Protein AF-A0A0T6B2I1-F1 (afdb_monomer_lite)

Secondary structure (DSSP, 8-state):
------S-TTS-TT--HHHHHHHHHHHHHH-SS--SEEEHHHHHTSHHHHT-TTHHHHHHHH-SS-SSEEEHHHHHHHHHHT-TTS-HHHHHHHHHHHH-SS-SSS--HHHHHHHHHHHH-

InterPro domains:
  IPR002048 EF-hand domain [PF00036] (92-119)
  IPR002048 EF-hand domain [PF13499] (21-79)
  IPR002048 EF-hand domain [PS50222] (50-85)
  IPR002048 EF-hand domain [PS50222] (87-121)
  IPR002048 EF-hand domain [SM00054] (22-50)
  IPR002048 EF-hand domain [SM00054] (54-82)
  IPR002048 EF-hand domain [SM00054] (91-119)
  IPR011992 EF-hand domain pair [SSF47473] (11-119)
  IPR018247 EF-Hand 1, calcium-binding site [PS00018] (63-75)
  IPR018247 EF-Hand 1, calcium-binding site [PS00018] (100-112)

Foldseek 3Di:
DDDPPDPPVVLLVQDDPVRLVVLVVVQVVLCPVPPQWHAPVSVCVDVVCVPPLLSQLLQCQLPPVRPRTHHSSSSSNSVSLVRPPDDPVSVVVSVVSSQVPVPPSDRDPVSNVVSVVSVPD

Organism: NCBI:txid1629725

Sequence (121 aa):
MGNESSLPMELCSNFDADEIKRLGKRFRKLDLDNSGALSIDEFMSLPELQQNPLVQRVIDIFDADGNGEVDFREFIQGVSQFSVKGDKLSKLKFAFRIYDMDNDGFISNGELFQVLKMMVG

Structure (mmCIF, N/CA/C/O backbone):
data_AF-A0A0T6B2I1-F1
#
_entry.id   AF-A0A0T6B2I1-F1
#
loop_
_atom_site.group_PDB
_atom_site.id
_atom_site.type_symbol
_atom_site.label_atom_id
_atom_site.label_alt_id
_atom_site.label_comp_id
_atom_site.label_asym_id
_atom_site.label_entity_id
_atom_site.label_seq_id
_atom_site.pdbx_PDB_ins_code
_atom_site.Cartn_x
_atom_site.Cartn_y
_atom_site.Cartn_z
_atom_site.occupancy
_atom_site.B_iso_or_equiv
_atom_site.auth_seq_id
_atom_site.auth_comp_id
_atom_site.auth_asym_id
_atom_site.auth_atom_id
_atom_site.pdbx_PDB_model_num
ATOM 1 N N . MET A 1 1 ? 30.429 -4.294 -2.213 1.00 37.50 1 MET A N 1
ATOM 2 C CA . MET A 1 1 ? 29.623 -4.423 -3.445 1.00 37.50 1 MET A CA 1
ATOM 3 C C . MET A 1 1 ? 28.480 -5.362 -3.110 1.00 37.50 1 MET A C 1
ATOM 5 O O . MET A 1 1 ? 28.704 -6.561 -3.028 1.00 37.50 1 MET A O 1
ATOM 9 N N . GLY A 1 2 ? 27.334 -4.794 -2.725 1.00 34.97 2 GLY A N 1
ATOM 10 C CA . GLY A 1 2 ? 26.172 -5.542 -2.245 1.00 34.97 2 GLY A CA 1
ATOM 11 C C . GLY A 1 2 ? 25.487 -6.275 -3.393 1.00 34.97 2 GLY A C 1
ATOM 12 O O . GLY A 1 2 ? 25.296 -5.728 -4.472 1.00 34.97 2 GLY A O 1
ATOM 13 N N . ASN A 1 3 ? 25.199 -7.537 -3.144 1.00 38.91 3 ASN A N 1
ATOM 14 C CA . ASN A 1 3 ? 24.538 -8.519 -3.983 1.00 38.91 3 ASN A CA 1
ATOM 15 C C . ASN A 1 3 ? 23.095 -8.126 -4.366 1.00 38.91 3 ASN A C 1
ATOM 17 O O . ASN A 1 3 ? 22.161 -8.358 -3.613 1.00 38.91 3 ASN A O 1
ATOM 21 N N . GLU A 1 4 ? 22.880 -7.689 -5.609 1.00 48.44 4 GLU A N 1
ATOM 22 C CA . GLU A 1 4 ? 21.543 -7.606 -6.242 1.00 48.44 4 GLU A CA 1
ATOM 23 C C . GLU A 1 4 ? 20.935 -8.993 -6.576 1.00 48.44 4 GLU A C 1
ATOM 25 O O . GLU A 1 4 ? 19.977 -9.113 -7.335 1.00 48.44 4 GLU A O 1
ATOM 30 N N . SER A 1 5 ? 21.499 -10.080 -6.047 1.00 50.72 5 SER A N 1
ATOM 31 C CA . SER A 1 5 ? 21.189 -11.460 -6.433 1.00 50.72 5 SER A CA 1
ATOM 32 C C . SER A 1 5 ? 20.720 -12.274 -5.235 1.00 50.72 5 SER A C 1
ATOM 34 O O . SER A 1 5 ? 21.457 -13.118 -4.737 1.00 50.72 5 SER A O 1
ATOM 36 N N . SER A 1 6 ? 19.507 -11.997 -4.747 1.00 46.00 6 SER A N 1
ATOM 37 C CA . SER A 1 6 ? 18.599 -12.981 -4.114 1.00 46.00 6 SER A CA 1
ATOM 38 C C . SER A 1 6 ? 17.347 -12.307 -3.537 1.00 46.00 6 SER A C 1
ATOM 40 O O . SER A 1 6 ? 17.031 -12.440 -2.360 1.00 46.00 6 SER A O 1
ATOM 42 N N . LEU A 1 7 ? 16.574 -11.609 -4.376 1.00 46.22 7 LEU A N 1
ATOM 43 C CA . LEU A 1 7 ? 15.144 -11.498 -4.079 1.00 46.22 7 LEU A CA 1
ATOM 44 C C . LEU A 1 7 ? 14.525 -12.869 -4.397 1.00 46.22 7 LEU A C 1
ATOM 46 O O . LEU A 1 7 ? 14.752 -13.36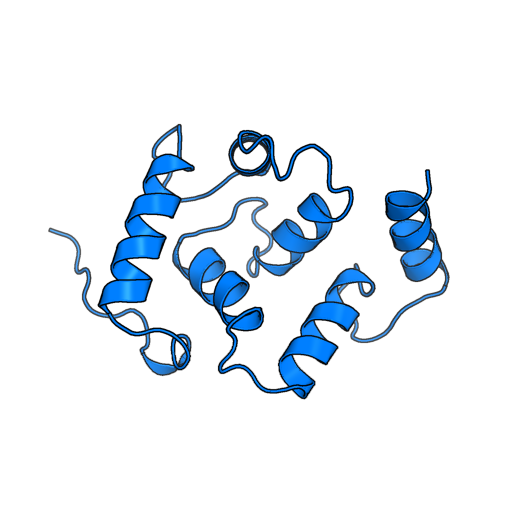7 -5.505 1.00 46.22 7 LEU A O 1
ATOM 50 N N . PRO A 1 8 ? 13.811 -13.524 -3.461 1.00 44.00 8 PRO A N 1
ATOM 51 C CA . PRO A 1 8 ? 13.180 -14.806 -3.733 1.00 44.00 8 PRO A CA 1
ATOM 52 C C . PRO A 1 8 ? 12.240 -14.643 -4.930 1.00 44.00 8 PRO A C 1
ATOM 54 O O . PRO A 1 8 ? 11.225 -13.952 -4.840 1.00 44.00 8 PRO A O 1
ATOM 57 N N . MET A 1 9 ? 12.579 -15.284 -6.053 1.00 44.38 9 MET A N 1
ATOM 58 C CA . MET A 1 9 ? 11.776 -15.291 -7.285 1.00 44.38 9 MET A CA 1
ATOM 59 C C . MET A 1 9 ? 10.346 -15.822 -7.073 1.00 44.38 9 MET A C 1
ATOM 61 O O . MET A 1 9 ? 9.513 -15.708 -7.966 1.00 44.38 9 MET A O 1
ATOM 65 N N . GLU A 1 10 ? 10.036 -16.361 -5.893 1.00 46.12 10 GLU A N 1
ATOM 66 C CA . GLU A 1 10 ? 8.730 -16.924 -5.557 1.00 46.12 10 GLU A CA 1
ATOM 67 C C . GLU A 1 10 ? 7.670 -15.882 -5.160 1.00 46.12 10 GLU A C 1
ATOM 69 O O . GLU A 1 10 ? 6.484 -16.166 -5.300 1.00 46.12 10 GLU A O 1
ATOM 74 N N . LEU A 1 11 ? 8.049 -14.663 -4.744 1.00 45.50 11 LEU A N 1
ATOM 75 C CA . LEU A 1 11 ? 7.076 -13.591 -4.444 1.00 45.50 11 LEU A CA 1
ATOM 76 C C . LEU A 1 11 ? 6.817 -12.635 -5.623 1.00 45.50 11 LEU A C 1
ATOM 78 O O . LEU A 1 11 ? 5.893 -11.828 -5.567 1.00 45.50 11 LEU A O 1
ATOM 82 N N . CYS A 1 12 ? 7.592 -12.744 -6.705 1.00 50.81 12 CYS A N 1
ATOM 83 C CA . CYS A 1 12 ? 7.516 -11.870 -7.882 1.00 50.81 12 CYS A CA 1
ATOM 84 C C . CYS A 1 12 ? 6.936 -12.576 -9.119 1.00 50.81 12 CYS A C 1
ATOM 86 O O . CYS A 1 12 ? 7.218 -12.163 -10.241 1.00 50.81 12 CYS A O 1
ATOM 88 N N . SER A 1 13 ? 6.129 -13.630 -8.947 1.00 58.09 13 SER A N 1
ATOM 89 C CA . SER A 1 13 ? 5.626 -14.481 -10.047 1.00 58.09 13 SER A CA 1
ATOM 90 C C . SER A 1 13 ? 4.876 -13.726 -11.157 1.00 58.09 13 SER A C 1
ATOM 92 O O . SER A 1 13 ? 4.730 -14.234 -12.268 1.00 58.09 13 SER A O 1
ATOM 94 N N . ASN A 1 14 ? 4.432 -12.497 -10.881 1.00 66.31 14 ASN A N 1
ATOM 95 C CA . ASN A 1 14 ? 3.682 -11.666 -11.814 1.00 66.31 14 ASN A CA 1
ATOM 96 C C . ASN A 1 14 ? 4.542 -10.724 -12.678 1.00 66.31 14 ASN A C 1
ATOM 98 O O . ASN A 1 14 ? 4.011 -10.201 -13.665 1.00 66.31 14 ASN A O 1
ATOM 102 N N . PHE A 1 15 ? 5.822 -10.510 -12.351 1.00 75.50 15 PHE A N 1
ATOM 103 C CA . PHE A 1 15 ? 6.679 -9.544 -13.049 1.00 75.50 15 PHE A CA 1
ATOM 104 C C . PHE A 1 15 ? 7.912 -10.181 -13.685 1.00 75.50 15 PHE A C 1
ATOM 106 O O . PHE A 1 15 ? 8.569 -11.028 -13.084 1.00 75.50 15 PHE A O 1
ATOM 113 N N . ASP A 1 16 ? 8.249 -9.739 -14.895 1.00 81.44 16 ASP A N 1
ATOM 114 C CA . ASP A 1 16 ? 9.529 -10.059 -15.524 1.00 81.44 16 ASP A CA 1
ATOM 115 C C . ASP A 1 16 ? 10.665 -9.123 -15.057 1.00 81.44 16 ASP A C 1
ATOM 117 O O . ASP A 1 16 ? 10.461 -8.123 -14.360 1.00 81.44 16 ASP A O 1
ATOM 121 N N . ALA A 1 17 ? 11.903 -9.460 -15.427 1.00 82.31 17 ALA A N 1
ATOM 122 C CA . ALA A 1 17 ? 13.083 -8.699 -15.019 1.00 82.31 17 ALA A CA 1
ATOM 123 C C . ALA A 1 17 ? 13.077 -7.246 -15.539 1.00 82.31 17 ALA A C 1
ATOM 125 O O . ALA A 1 17 ? 13.605 -6.349 -14.874 1.00 82.31 17 ALA A O 1
ATOM 126 N N . ASP A 1 18 ? 12.469 -6.991 -16.700 1.00 85.44 18 ASP A N 1
ATOM 127 C CA . ASP A 1 18 ? 12.374 -5.650 -17.273 1.00 85.44 18 ASP A CA 1
ATOM 128 C C . ASP A 1 18 ? 11.312 -4.808 -16.554 1.00 85.44 18 ASP A C 1
ATOM 130 O O . ASP A 1 18 ? 11.530 -3.616 -16.311 1.00 85.44 18 ASP A O 1
ATOM 134 N N . GLU A 1 19 ? 10.191 -5.414 -16.164 1.00 83.88 19 GLU A N 1
ATOM 135 C CA . GLU A 1 19 ? 9.153 -4.822 -15.320 1.00 83.88 19 GLU A CA 1
ATOM 136 C C . GLU A 1 19 ? 9.733 -4.432 -13.956 1.00 83.88 19 GLU A C 1
ATOM 138 O O . GLU A 1 19 ? 9.620 -3.269 -13.560 1.00 83.88 19 GLU A O 1
ATOM 143 N N . ILE A 1 20 ? 10.456 -5.340 -13.289 1.00 85.00 20 ILE A N 1
ATOM 144 C CA . ILE A 1 20 ? 11.128 -5.062 -12.007 1.00 85.00 20 ILE A CA 1
ATOM 145 C C . ILE A 1 20 ? 12.135 -3.918 -12.162 1.00 85.00 20 ILE A C 1
ATOM 147 O O . ILE A 1 20 ? 12.166 -2.996 -11.346 1.00 85.00 20 ILE A O 1
ATOM 151 N N . LYS A 1 21 ? 12.922 -3.902 -13.243 1.00 86.38 21 LYS A N 1
ATOM 152 C CA . LYS A 1 21 ? 13.880 -2.820 -13.512 1.00 86.38 21 LYS A CA 1
ATOM 1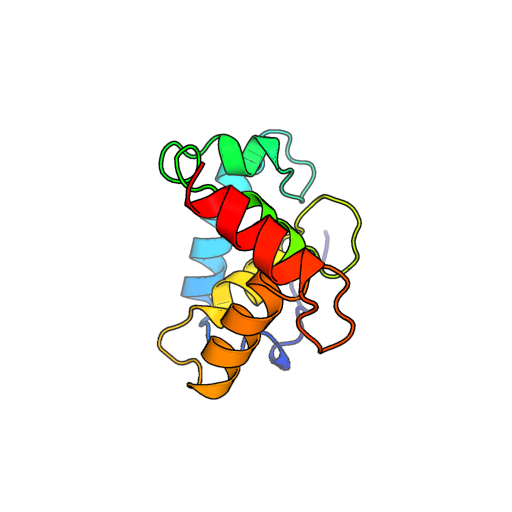53 C C . LYS A 1 21 ? 13.194 -1.470 -13.729 1.00 86.38 21 LYS A C 1
ATOM 155 O O . LYS A 1 21 ? 13.716 -0.437 -13.304 1.00 86.38 21 LYS A O 1
ATOM 160 N N . ARG A 1 22 ? 12.036 -1.439 -14.396 1.00 87.75 22 ARG A N 1
ATOM 161 C CA . ARG A 1 22 ? 11.235 -0.213 -14.572 1.00 87.75 22 ARG A CA 1
ATOM 162 C C . ARG A 1 22 ? 10.631 0.254 -13.251 1.00 87.75 22 ARG A C 1
ATOM 164 O O . ARG A 1 22 ? 10.656 1.456 -12.989 1.00 87.75 22 ARG A O 1
ATOM 171 N N . LEU A 1 23 ? 10.140 -0.670 -12.429 1.00 86.75 23 LEU A N 1
ATOM 172 C CA . LEU A 1 23 ? 9.625 -0.379 -11.091 1.00 86.75 23 LEU A CA 1
ATOM 173 C C . LEU A 1 23 ? 10.732 0.167 -10.184 1.00 86.75 23 LEU A C 1
ATOM 175 O O . LEU A 1 23 ? 10.530 1.208 -9.572 1.00 86.75 23 LEU A O 1
ATOM 179 N N . GLY A 1 24 ? 11.934 -0.413 -10.208 1.00 88.69 24 GLY A N 1
ATOM 180 C CA . GLY A 1 24 ? 13.094 0.100 -9.468 1.00 88.69 24 GLY A CA 1
ATOM 181 C C . GLY A 1 24 ? 13.502 1.518 -9.869 1.00 88.69 24 GLY A C 1
ATOM 182 O O . GLY A 1 24 ? 13.822 2.341 -9.016 1.00 88.69 24 GLY A O 1
ATOM 183 N N . LYS A 1 25 ? 13.425 1.862 -11.163 1.00 90.06 25 LYS A N 1
ATOM 184 C CA . LYS A 1 25 ? 13.645 3.249 -11.615 1.00 90.06 25 LYS A CA 1
ATOM 185 C C . LYS A 1 25 ? 12.580 4.217 -11.101 1.00 90.06 25 LYS A C 1
ATOM 187 O O . LYS A 1 25 ? 12.899 5.378 -10.872 1.00 90.06 25 LYS A O 1
ATOM 192 N N . ARG A 1 26 ? 11.325 3.770 -10.981 1.00 88.25 26 ARG A N 1
ATOM 193 C CA . ARG A 1 26 ? 10.244 4.587 -10.413 1.00 88.25 26 ARG A CA 1
ATOM 194 C C . ARG A 1 26 ? 10.413 4.751 -8.910 1.00 88.25 26 ARG A C 1
ATOM 196 O O . ARG A 1 26 ? 10.327 5.876 -8.449 1.00 88.25 26 ARG A O 1
ATOM 203 N N . PHE A 1 27 ? 10.727 3.671 -8.199 1.00 90.12 27 PHE A N 1
ATOM 204 C CA . PHE A 1 27 ? 10.993 3.683 -6.763 1.00 90.12 27 PHE A CA 1
ATOM 205 C C . PHE A 1 27 ? 12.075 4.708 -6.411 1.00 90.12 27 PHE A C 1
ATOM 207 O O . PHE A 1 27 ? 11.801 5.652 -5.691 1.00 90.12 27 PHE A O 1
ATOM 214 N N . ARG A 1 28 ? 13.244 4.645 -7.064 1.00 90.69 28 ARG A N 1
ATOM 215 C CA . ARG A 1 28 ? 14.334 5.623 -6.859 1.00 90.69 28 ARG A CA 1
ATOM 216 C C . ARG A 1 28 ? 13.996 7.067 -7.234 1.00 90.69 28 ARG A C 1
ATOM 218 O O . ARG A 1 28 ? 14.762 7.967 -6.935 1.00 90.69 28 ARG A O 1
ATOM 225 N N . LYS A 1 29 ? 12.937 7.286 -8.014 1.00 90.44 29 LYS A N 1
ATOM 226 C CA . LYS A 1 29 ? 12.479 8.637 -8.353 1.00 90.44 29 LYS A CA 1
ATOM 227 C C . LYS A 1 29 ? 11.537 9.190 -7.278 1.00 90.44 29 LYS A C 1
ATOM 229 O O . LYS A 1 29 ? 11.404 10.405 -7.186 1.00 90.44 29 LYS A O 1
ATOM 234 N N . LEU A 1 30 ? 10.858 8.301 -6.557 1.00 89.00 30 LEU A N 1
ATOM 235 C CA . LEU A 1 30 ? 9.967 8.631 -5.450 1.00 89.00 30 LEU A CA 1
ATOM 236 C C . LEU A 1 30 ? 10.726 8.749 -4.130 1.00 89.00 30 LEU A C 1
ATOM 238 O O . LEU A 1 30 ? 10.357 9.590 -3.332 1.00 89.00 30 LEU A O 1
ATOM 242 N N . ASP A 1 31 ? 11.781 7.955 -3.956 1.00 92.19 31 ASP A N 1
ATOM 243 C CA . ASP A 1 31 ? 12.729 8.022 -2.841 1.00 92.19 31 ASP A CA 1
ATOM 244 C C . ASP A 1 31 ? 13.583 9.293 -2.996 1.00 92.19 31 ASP A C 1
ATOM 246 O O . ASP A 1 31 ? 14.570 9.329 -3.742 1.00 92.19 31 ASP A O 1
ATOM 250 N N . LEU A 1 32 ? 13.108 10.391 -2.406 1.00 91.00 32 LEU A N 1
ATOM 251 C CA . LEU A 1 32 ? 13.675 11.732 -2.548 1.00 91.00 32 LEU A CA 1
ATOM 252 C C . LEU A 1 32 ? 14.907 11.902 -1.663 1.00 91.00 32 LEU A C 1
ATOM 254 O O . LEU A 1 32 ? 15.831 12.635 -2.033 1.00 91.00 32 LEU A O 1
ATOM 258 N N . ASP A 1 33 ? 14.922 11.242 -0.509 1.00 91.94 33 ASP A N 1
ATOM 259 C CA . ASP A 1 33 ? 16.014 11.315 0.455 1.00 91.94 33 ASP A CA 1
ATOM 260 C C . ASP A 1 33 ? 17.073 10.210 0.276 1.00 91.94 33 ASP A C 1
ATOM 262 O O . ASP A 1 33 ? 18.176 10.329 0.812 1.00 91.94 33 ASP A O 1
ATOM 266 N N . ASN A 1 34 ? 16.821 9.229 -0.597 1.00 90.62 34 ASN A N 1
ATOM 267 C CA . ASN A 1 34 ? 17.660 8.049 -0.839 1.00 90.62 34 ASN A CA 1
ATOM 268 C C . ASN A 1 34 ? 17.821 7.170 0.411 1.00 90.62 34 ASN A C 1
ATOM 270 O O . ASN A 1 34 ? 18.875 6.545 0.596 1.00 90.62 34 ASN A O 1
ATOM 274 N N . SER A 1 35 ? 16.799 7.122 1.265 1.00 92.25 35 SER A N 1
ATOM 275 C CA . SER A 1 35 ? 16.721 6.225 2.421 1.00 92.25 35 SER A CA 1
ATOM 276 C C . SER A 1 35 ? 16.648 4.753 2.005 1.00 92.25 35 SER A C 1
ATOM 278 O O . SER A 1 35 ? 17.097 3.875 2.745 1.00 92.25 35 SER A O 1
ATOM 280 N N . GLY A 1 36 ? 16.159 4.473 0.792 1.00 90.44 36 GLY A N 1
ATOM 281 C CA . GLY A 1 36 ? 15.885 3.122 0.309 1.00 90.44 36 GLY A CA 1
ATOM 282 C C . GLY A 1 36 ? 14.498 2.597 0.693 1.00 90.44 36 GLY A C 1
ATOM 283 O O . GLY A 1 36 ? 14.196 1.443 0.373 1.00 90.44 36 GLY A O 1
ATOM 284 N N . ALA A 1 37 ? 13.669 3.433 1.315 1.00 93.25 37 ALA A N 1
ATOM 285 C CA . ALA A 1 37 ? 12.263 3.196 1.614 1.00 93.25 37 ALA A CA 1
ATOM 286 C C . ALA A 1 37 ? 11.424 4.386 1.115 1.00 93.25 37 ALA A C 1
ATOM 288 O O . ALA A 1 37 ? 11.968 5.413 0.723 1.00 93.25 37 ALA A O 1
ATOM 289 N N . LEU A 1 38 ? 10.105 4.221 1.040 1.00 91.81 38 LEU A N 1
ATOM 290 C CA . LEU A 1 38 ? 9.186 5.293 0.667 1.00 91.81 38 LEU A CA 1
ATOM 291 C C . LEU A 1 38 ? 8.306 5.653 1.853 1.00 91.81 38 LEU A C 1
ATOM 293 O O . LEU A 1 38 ? 7.452 4.867 2.268 1.00 91.81 38 LEU A O 1
ATOM 297 N N . SER A 1 39 ? 8.482 6.869 2.344 1.00 91.69 39 SER A N 1
ATOM 298 C CA . SER A 1 39 ? 7.614 7.478 3.343 1.00 91.69 39 SER A CA 1
ATOM 299 C C . SER A 1 39 ? 6.262 7.890 2.746 1.00 91.69 39 SER A C 1
ATOM 301 O O . SER A 1 39 ? 6.100 8.073 1.533 1.00 91.69 39 SER A O 1
ATOM 303 N N . ILE A 1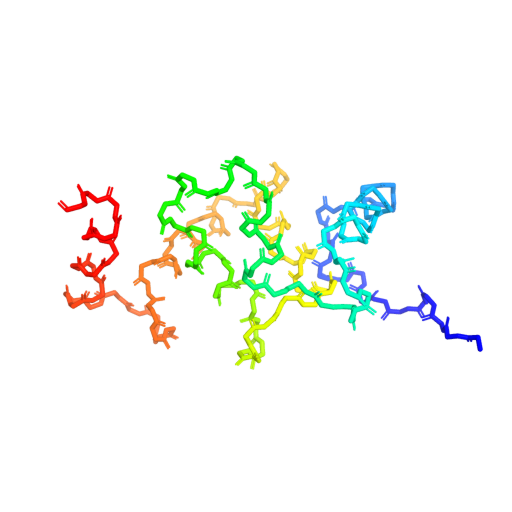 40 ? 5.264 8.099 3.609 1.00 87.69 40 ILE A N 1
ATOM 304 C CA . ILE A 1 40 ? 3.941 8.604 3.201 1.00 87.69 40 ILE A CA 1
ATOM 305 C C . ILE A 1 40 ? 4.069 9.933 2.443 1.00 87.69 40 ILE A C 1
ATOM 307 O O . ILE A 1 40 ? 3.402 10.131 1.426 1.00 87.69 40 ILE A O 1
ATOM 311 N N . ASP A 1 41 ? 4.950 10.825 2.897 1.00 89.38 41 ASP A N 1
ATOM 312 C CA . ASP A 1 41 ? 5.169 12.130 2.271 1.00 89.38 41 ASP A CA 1
ATOM 313 C C . ASP A 1 41 ? 5.735 11.996 0.847 1.00 89.38 41 ASP A C 1
ATOM 315 O O . ASP A 1 41 ? 5.328 12.723 -0.065 1.00 89.38 41 ASP A O 1
ATOM 319 N N . GLU A 1 42 ? 6.610 11.019 0.615 1.00 91.25 42 GLU A N 1
ATOM 320 C CA . GLU A 1 42 ? 7.148 10.713 -0.713 1.00 91.25 42 GLU A CA 1
ATOM 321 C C . GLU A 1 42 ? 6.091 10.120 -1.645 1.00 91.25 42 GLU A C 1
ATOM 323 O O . GLU A 1 42 ? 6.033 10.492 -2.820 1.00 91.25 42 GLU A O 1
ATOM 328 N N . PHE A 1 43 ? 5.180 9.282 -1.143 1.00 86.12 43 PHE A N 1
ATOM 329 C CA . PHE A 1 43 ? 4.010 8.858 -1.919 1.00 86.12 43 PHE A CA 1
ATOM 330 C C . PHE A 1 43 ? 3.074 10.030 -2.238 1.00 86.12 43 PHE A C 1
ATOM 332 O O . PHE A 1 43 ? 2.588 10.142 -3.366 1.00 86.12 43 PHE A O 1
ATOM 339 N N . MET A 1 44 ? 2.858 10.936 -1.283 1.00 85.25 44 MET A N 1
ATOM 340 C CA . MET A 1 44 ? 2.037 12.139 -1.460 1.00 85.25 44 MET A CA 1
ATOM 341 C C . MET A 1 44 ? 2.694 13.194 -2.359 1.00 85.25 44 MET A C 1
ATOM 343 O O . MET A 1 44 ? 2.025 14.137 -2.786 1.00 85.25 44 MET A O 1
ATOM 347 N N . SER A 1 45 ? 3.972 13.038 -2.715 1.00 86.62 45 SER A N 1
ATOM 348 C CA . SER A 1 45 ? 4.620 13.874 -3.732 1.00 86.62 45 SER A CA 1
ATOM 349 C C . SER A 1 45 ? 4.023 13.671 -5.132 1.00 86.62 45 SER A C 1
ATOM 351 O O . SER A 1 45 ? 4.141 14.560 -5.979 1.00 86.62 45 SER A O 1
ATOM 353 N N . LEU A 1 46 ? 3.349 12.536 -5.374 1.00 83.38 46 LEU A N 1
ATOM 354 C CA . LEU A 1 46 ? 2.638 12.247 -6.617 1.00 83.38 46 LEU A CA 1
ATOM 355 C C . LEU A 1 46 ? 1.282 12.968 -6.650 1.00 83.38 46 LEU A C 1
ATOM 357 O O . LEU A 1 46 ? 0.374 12.590 -5.901 1.00 83.38 46 LEU A O 1
ATOM 361 N N . PRO A 1 47 ? 1.082 13.950 -7.550 1.00 81.00 47 PRO A N 1
ATOM 362 C CA . PRO A 1 47 ? -0.180 14.687 -7.640 1.00 81.00 47 PRO A CA 1
ATOM 363 C C . PRO A 1 47 ? -1.394 13.782 -7.886 1.00 81.00 47 PRO A C 1
ATOM 365 O O . PRO A 1 47 ? -2.503 14.094 -7.458 1.00 81.00 47 PRO A O 1
ATOM 368 N N . GLU A 1 48 ? -1.193 12.646 -8.556 1.00 79.62 48 GLU A N 1
ATOM 369 C CA . GLU A 1 48 ? -2.236 11.659 -8.831 1.00 79.62 48 GLU A CA 1
ATOM 370 C C . GLU A 1 48 ? -2.729 10.937 -7.568 1.00 79.62 48 GLU A C 1
ATOM 372 O O . GLU A 1 48 ? -3.854 10.438 -7.550 1.00 79.62 48 GLU A O 1
ATOM 377 N N . LEU A 1 49 ? -1.902 10.874 -6.520 1.00 81.62 49 LEU A N 1
ATOM 378 C CA . LEU A 1 49 ? -2.222 10.214 -5.255 1.00 81.62 49 LEU A CA 1
ATOM 379 C C . LEU A 1 49 ? -2.793 11.188 -4.216 1.00 81.62 49 LEU A C 1
ATOM 381 O O . LEU A 1 49 ? -3.630 10.786 -3.414 1.00 81.62 49 LEU A O 1
ATOM 385 N N . GLN A 1 50 ? -2.450 12.477 -4.283 1.00 79.75 50 GLN A N 1
ATOM 386 C CA . GLN A 1 50 ? -2.901 13.494 -3.317 1.00 79.75 50 GLN A CA 1
ATOM 387 C C . GLN A 1 50 ? -4.427 13.604 -3.163 1.00 79.75 50 GLN A C 1
ATOM 389 O O . GLN A 1 50 ? -4.920 13.973 -2.102 1.00 79.75 50 GLN A O 1
ATOM 394 N N . GLN A 1 51 ? -5.185 13.315 -4.223 1.00 80.56 51 GLN A N 1
ATOM 395 C CA . GLN A 1 51 ? -6.651 13.414 -4.229 1.00 80.56 51 GLN A CA 1
ATOM 396 C C . GLN A 1 51 ? -7.345 12.107 -3.815 1.00 80.56 51 GLN A C 1
ATOM 398 O O . GLN A 1 51 ? -8.572 12.063 -3.743 1.00 80.56 51 GLN A O 1
ATOM 403 N N . ASN A 1 52 ? -6.595 11.025 -3.592 1.00 83.88 52 ASN A N 1
ATOM 404 C CA . ASN A 1 52 ? -7.169 9.716 -3.320 1.00 83.88 52 ASN A CA 1
ATOM 405 C C . ASN A 1 52 ? -7.136 9.411 -1.808 1.00 83.88 52 ASN A C 1
ATOM 407 O O . ASN A 1 52 ? -6.067 9.122 -1.266 1.00 83.88 52 ASN A O 1
ATOM 411 N N . PRO A 1 53 ? -8.297 9.396 -1.124 1.00 84.44 53 PRO A N 1
ATOM 412 C CA . PRO A 1 53 ? -8.365 9.203 0.326 1.00 84.44 53 PRO A CA 1
ATOM 413 C C . PRO A 1 53 ? -7.932 7.803 0.784 1.00 84.44 53 PRO A C 1
ATOM 415 O O . PRO A 1 53 ? -7.718 7.579 1.970 1.00 84.44 53 PRO A O 1
ATOM 418 N N . LEU A 1 54 ? -7.797 6.851 -0.143 1.00 85.94 54 LEU A N 1
ATOM 419 C CA . LEU A 1 54 ? -7.387 5.480 0.151 1.00 85.94 54 LEU A CA 1
ATOM 420 C C . LEU A 1 54 ? -5.879 5.275 0.078 1.00 85.94 54 LEU A C 1
ATOM 422 O O . LEU A 1 54 ? -5.418 4.181 0.382 1.00 85.94 54 LEU A O 1
ATOM 426 N N . VAL A 1 55 ? -5.106 6.289 -0.317 1.00 87.25 55 VAL A N 1
ATOM 427 C CA . VAL A 1 55 ? -3.650 6.154 -0.466 1.00 87.25 55 VAL A CA 1
ATOM 428 C C . VAL A 1 55 ? -2.999 5.736 0.839 1.00 87.25 55 VAL A C 1
ATOM 430 O O . VAL A 1 55 ? -2.201 4.809 0.820 1.00 87.25 55 VAL A O 1
ATOM 433 N N . GLN A 1 56 ? -3.425 6.313 1.965 1.00 87.12 56 GLN A N 1
ATOM 434 C CA . GLN A 1 56 ? -2.937 5.899 3.278 1.00 87.12 56 GLN A CA 1
ATOM 435 C C . GLN A 1 56 ? -3.183 4.405 3.519 1.00 87.12 56 GLN A C 1
ATOM 437 O O . GLN A 1 56 ? -2.254 3.671 3.818 1.00 87.12 56 GLN A O 1
ATOM 442 N N . ARG A 1 57 ? -4.408 3.924 3.271 1.00 89.31 57 ARG A N 1
ATOM 443 C CA . ARG A 1 57 ? -4.751 2.503 3.429 1.00 89.31 57 ARG A CA 1
ATOM 444 C C . ARG A 1 57 ? -3.951 1.597 2.499 1.00 89.31 57 ARG A C 1
ATOM 446 O O . ARG A 1 57 ? -3.601 0.491 2.882 1.00 89.31 57 ARG A O 1
ATOM 453 N N . VAL A 1 58 ? -3.671 2.036 1.273 1.00 88.88 58 VAL A N 1
ATOM 454 C CA . VAL A 1 58 ? -2.844 1.267 0.332 1.00 88.88 58 VAL A CA 1
ATOM 455 C C . VAL A 1 58 ? -1.404 1.170 0.830 1.00 88.88 58 VAL A C 1
ATOM 457 O O . VAL A 1 58 ? -0.829 0.089 0.746 1.00 88.88 58 VAL A O 1
ATOM 460 N N . ILE A 1 59 ? -0.848 2.264 1.357 1.00 89.25 59 ILE A N 1
ATOM 461 C CA . ILE A 1 59 ? 0.500 2.295 1.938 1.00 89.25 59 ILE A CA 1
ATOM 462 C C . ILE A 1 59 ? 0.561 1.376 3.159 1.00 89.25 59 ILE A C 1
ATOM 464 O O . ILE A 1 59 ? 1.420 0.504 3.188 1.00 89.25 59 ILE A O 1
ATOM 468 N N . ASP A 1 60 ? -0.411 1.468 4.072 1.00 89.38 60 ASP A N 1
ATOM 469 C CA . ASP A 1 60 ? -0.494 0.603 5.259 1.00 89.38 60 ASP A CA 1
ATOM 470 C C . ASP A 1 60 ? -0.561 -0.898 4.896 1.00 89.38 60 ASP A C 1
ATOM 472 O O . ASP A 1 60 ? -0.132 -1.749 5.661 1.00 89.38 60 ASP A O 1
ATOM 476 N N . ILE A 1 61 ? -1.134 -1.254 3.738 1.00 88.94 61 ILE A N 1
ATOM 477 C CA . ILE A 1 61 ? -1.186 -2.652 3.264 1.00 88.94 61 ILE A CA 1
ATOM 478 C C . ILE A 1 61 ? 0.131 -3.081 2.607 1.00 88.94 61 ILE A C 1
ATOM 480 O O . ILE A 1 61 ? 0.408 -4.281 2.507 1.00 88.94 61 ILE A O 1
ATOM 484 N N . PHE A 1 62 ? 0.891 -2.131 2.062 1.00 89.75 62 PHE A N 1
ATOM 485 C CA . PHE A 1 62 ? 2.180 -2.403 1.432 1.00 89.75 62 PHE A CA 1
ATOM 486 C C . PHE A 1 62 ? 3.266 -2.577 2.491 1.00 89.75 62 PHE A C 1
ATOM 488 O O . PHE A 1 62 ? 4.059 -3.502 2.345 1.00 89.75 62 PHE A O 1
ATOM 495 N N . ASP A 1 63 ? 3.243 -1.740 3.529 1.00 91.31 63 ASP A N 1
ATOM 496 C CA . ASP A 1 63 ? 4.078 -1.820 4.729 1.00 91.31 63 ASP A CA 1
ATOM 497 C C . ASP A 1 63 ? 3.720 -3.080 5.537 1.00 91.31 63 ASP A C 1
ATOM 499 O O . ASP A 1 63 ? 2.781 -3.116 6.334 1.00 91.31 63 ASP A O 1
ATOM 503 N N . ALA A 1 64 ? 4.418 -4.175 5.249 1.00 86.62 64 ALA A N 1
ATOM 504 C CA . ALA A 1 64 ? 4.120 -5.485 5.809 1.00 86.62 64 ALA A CA 1
ATOM 505 C C . ALA A 1 64 ? 4.792 -5.693 7.170 1.00 86.62 64 ALA A C 1
ATOM 507 O O . ALA A 1 64 ? 4.350 -6.558 7.935 1.00 86.62 64 ALA A O 1
ATOM 508 N N . ASP A 1 65 ? 5.869 -4.959 7.452 1.00 88.75 65 ASP A N 1
ATOM 509 C CA . ASP A 1 65 ? 6.564 -4.996 8.736 1.00 88.75 65 ASP A CA 1
ATOM 510 C C . ASP A 1 65 ? 6.059 -3.938 9.741 1.00 88.75 65 ASP A C 1
ATOM 512 O O . ASP A 1 65 ? 6.317 -4.075 10.942 1.00 88.75 65 ASP A O 1
ATOM 516 N N . GLY A 1 66 ? 5.256 -2.972 9.285 1.00 88.31 66 GLY A N 1
ATOM 517 C CA . GLY A 1 66 ? 4.600 -1.953 10.099 1.00 88.31 66 GLY A CA 1
ATOM 518 C C . GLY A 1 66 ? 5.550 -0.853 10.567 1.00 88.31 66 GLY A C 1
ATOM 519 O O . GLY A 1 66 ? 5.323 -0.270 11.635 1.00 88.31 66 GLY A O 1
ATOM 520 N N . ASN A 1 67 ? 6.646 -0.614 9.844 1.00 90.12 67 ASN A N 1
ATOM 521 C CA . ASN A 1 67 ? 7.651 0.377 10.219 1.00 90.12 67 ASN A CA 1
ATOM 522 C C . ASN A 1 67 ? 7.270 1.820 9.815 1.00 90.12 67 ASN A C 1
ATOM 524 O O . ASN A 1 67 ? 7.917 2.765 10.274 1.00 90.12 67 ASN A O 1
ATOM 528 N N . GLY A 1 68 ? 6.189 1.998 9.046 1.00 88.31 68 GLY A N 1
ATOM 529 C CA . GLY A 1 68 ? 5.671 3.284 8.574 1.00 88.31 68 GLY A CA 1
ATOM 530 C C . GLY A 1 68 ? 6.234 3.747 7.226 1.00 88.31 68 GLY A C 1
ATOM 531 O O . GLY A 1 68 ? 5.849 4.815 6.739 1.00 88.31 68 GLY A O 1
ATOM 532 N N . GLU A 1 69 ? 7.118 2.965 6.617 1.00 92.44 69 GLU A N 1
ATOM 533 C CA . GLU A 1 69 ? 7.759 3.203 5.328 1.00 92.44 69 GLU A CA 1
ATOM 534 C C . GLU A 1 69 ? 7.622 1.951 4.449 1.00 92.44 69 GLU A C 1
ATOM 536 O O . GLU A 1 69 ? 7.479 0.838 4.937 1.00 92.44 69 GLU A O 1
ATOM 541 N N . VAL A 1 70 ? 7.648 2.116 3.126 1.00 92.75 70 VAL A N 1
ATOM 542 C CA . VAL A 1 70 ? 7.534 0.985 2.190 1.00 92.75 70 VAL A CA 1
ATOM 543 C C . VAL A 1 70 ? 8.878 0.730 1.532 1.00 92.75 70 VAL A C 1
ATOM 545 O O . VAL A 1 70 ? 9.326 1.518 0.691 1.00 92.75 70 VAL A O 1
ATOM 548 N N . ASP A 1 71 ? 9.512 -0.394 1.853 1.00 93.00 71 ASP A N 1
ATOM 549 C CA . ASP A 1 71 ? 10.773 -0.776 1.227 1.00 93.00 71 ASP A CA 1
ATOM 550 C C . ASP A 1 71 ? 10.579 -1.244 -0.232 1.00 93.00 71 ASP A C 1
ATOM 552 O O . ASP A 1 71 ? 9.468 -1.467 -0.732 1.00 93.00 71 ASP A O 1
ATOM 556 N N . PHE A 1 72 ? 11.674 -1.403 -0.981 1.00 89.69 72 PHE A N 1
ATOM 557 C CA . PHE A 1 72 ? 11.568 -1.820 -2.383 1.00 89.69 72 PHE A CA 1
ATOM 558 C C . PHE A 1 72 ? 10.914 -3.203 -2.559 1.00 89.69 72 PHE A C 1
ATOM 560 O O . PHE A 1 72 ? 10.221 -3.451 -3.551 1.00 89.69 72 PHE A O 1
ATOM 567 N N . ARG A 1 73 ? 11.129 -4.129 -1.625 1.00 88.31 73 ARG A N 1
ATOM 568 C CA . ARG A 1 73 ? 10.558 -5.476 -1.673 1.00 88.31 73 ARG A CA 1
ATOM 569 C C . ARG A 1 73 ? 9.048 -5.427 -1.420 1.00 88.31 73 ARG A C 1
ATOM 571 O O . ARG A 1 73 ? 8.306 -6.113 -2.127 1.00 88.31 73 ARG A O 1
ATOM 578 N N . GLU A 1 74 ? 8.605 -4.640 -0.456 1.00 90.31 74 GLU A N 1
ATOM 579 C CA . GLU A 1 74 ? 7.205 -4.374 -0.126 1.00 90.31 74 GLU A CA 1
ATOM 580 C C . GLU A 1 7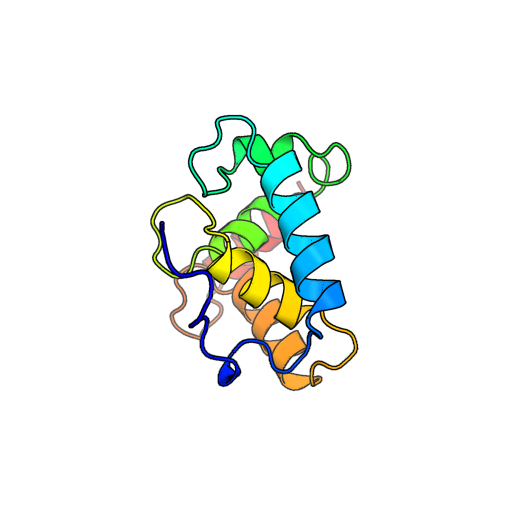4 ? 6.488 -3.657 -1.263 1.00 90.31 74 GLU A C 1
ATOM 582 O O . GLU A 1 74 ? 5.420 -4.089 -1.695 1.00 90.31 74 GLU A O 1
ATOM 587 N N . PHE A 1 75 ? 7.133 -2.657 -1.864 1.00 88.88 75 PHE A N 1
ATOM 588 C CA . PHE A 1 75 ? 6.624 -1.963 -3.041 1.00 88.88 75 PHE A CA 1
ATOM 589 C C . PHE A 1 75 ? 6.342 -2.930 -4.200 1.00 88.88 75 PHE A C 1
ATOM 591 O O . PHE A 1 75 ? 5.264 -2.901 -4.800 1.00 88.88 75 PHE A O 1
ATOM 598 N N . ILE A 1 76 ? 7.282 -3.828 -4.516 1.00 87.06 76 ILE A N 1
ATOM 599 C CA . ILE A 1 76 ? 7.088 -4.825 -5.578 1.00 87.06 76 ILE A CA 1
ATOM 600 C C . ILE A 1 76 ? 5.946 -5.786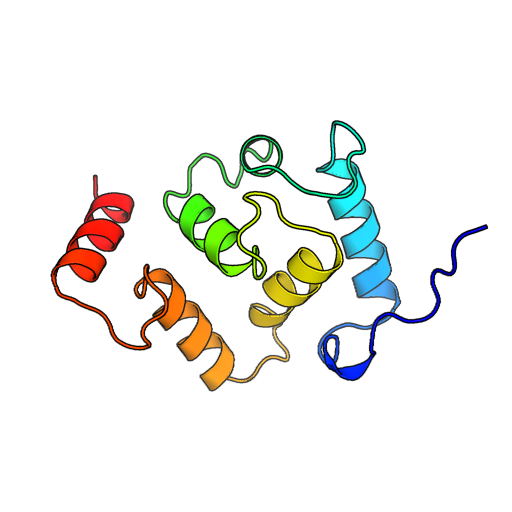 -5.230 1.00 87.06 76 ILE A C 1
ATOM 602 O O . ILE A 1 76 ? 5.107 -6.071 -6.091 1.00 87.06 76 ILE A O 1
ATOM 606 N N . GLN A 1 77 ? 5.877 -6.261 -3.985 1.00 84.19 77 GLN A N 1
ATOM 607 C CA . GLN A 1 77 ? 4.799 -7.144 -3.536 1.00 84.19 77 GLN A CA 1
ATOM 608 C C . GLN A 1 77 ? 3.434 -6.458 -3.606 1.00 84.19 77 GLN A C 1
ATOM 610 O O . GLN A 1 77 ? 2.497 -7.030 -4.165 1.00 84.19 77 GLN A O 1
ATOM 615 N N . GLY A 1 78 ? 3.320 -5.225 -3.121 1.00 84.00 78 GLY A N 1
ATOM 616 C CA . GLY A 1 78 ? 2.109 -4.419 -3.185 1.00 84.00 78 GLY A CA 1
ATOM 617 C C . GLY A 1 78 ? 1.624 -4.214 -4.617 1.00 84.00 78 GLY A C 1
ATOM 618 O O . GLY A 1 78 ? 0.490 -4.559 -4.956 1.00 84.00 78 GLY A O 1
ATOM 619 N N . VAL A 1 79 ? 2.509 -3.760 -5.510 1.00 83.44 79 VAL A N 1
ATOM 620 C CA . VAL A 1 79 ? 2.178 -3.545 -6.931 1.00 83.44 79 VAL A CA 1
ATOM 621 C C . VAL A 1 79 ? 1.808 -4.863 -7.628 1.00 83.44 79 VAL A C 1
ATOM 623 O O . VAL A 1 79 ? 0.961 -4.871 -8.526 1.00 83.44 79 VAL A O 1
ATOM 626 N N . SER A 1 80 ? 2.361 -6.000 -7.193 1.00 82.50 80 SER A N 1
ATOM 627 C CA . SER A 1 80 ? 2.031 -7.318 -7.754 1.00 82.50 80 SER A CA 1
ATOM 628 C C . SER A 1 80 ? 0.570 -7.719 -7.552 1.00 82.50 80 SER A C 1
ATOM 630 O O . SER A 1 80 ? 0.012 -8.400 -8.417 1.00 82.50 80 SER A O 1
ATOM 632 N N . GLN A 1 81 ? -0.074 -7.246 -6.478 1.00 78.06 81 GLN A N 1
ATOM 633 C CA . GLN A 1 81 ? -1.484 -7.524 -6.175 1.00 78.06 81 GLN A CA 1
ATOM 634 C C . GLN A 1 81 ? -2.434 -6.865 -7.187 1.00 78.06 81 GLN A C 1
ATOM 636 O O . GLN A 1 81 ? -3.542 -7.350 -7.425 1.00 78.06 81 GLN A O 1
ATOM 641 N N . PHE A 1 82 ? -1.970 -5.805 -7.854 1.00 75.56 82 PHE A N 1
ATOM 642 C CA . PHE A 1 82 ? -2.687 -5.116 -8.925 1.00 75.56 82 PHE A CA 1
ATOM 643 C C . PHE A 1 82 ? -2.325 -5.614 -10.327 1.00 75.56 82 PHE A C 1
ATOM 645 O O . PHE A 1 82 ? -2.903 -5.144 -11.311 1.00 75.56 82 PHE A O 1
ATOM 652 N N . SER A 1 83 ? -1.394 -6.567 -10.448 1.00 76.25 83 SER A N 1
ATOM 653 C CA . SER A 1 83 ? -1.006 -7.104 -11.749 1.00 76.25 83 SER A CA 1
ATOM 654 C C . SER A 1 83 ? -2.206 -7.716 -12.470 1.00 76.25 83 SER A C 1
ATOM 656 O O . SER A 1 83 ? -3.062 -8.394 -11.892 1.00 76.25 83 SER A O 1
ATOM 658 N N . VAL A 1 84 ? -2.258 -7.507 -13.784 1.00 69.75 84 VAL A N 1
ATOM 659 C CA . VAL A 1 84 ? -3.308 -8.060 -14.649 1.00 69.75 84 VAL A CA 1
ATOM 660 C C . VAL A 1 84 ? -3.270 -9.593 -14.660 1.00 69.75 84 VAL A C 1
ATOM 662 O O . VAL A 1 84 ? -4.301 -10.223 -14.873 1.00 69.75 84 VAL A O 1
ATOM 665 N N . LYS A 1 85 ? -2.096 -10.175 -14.376 1.00 70.25 85 LYS A N 1
ATOM 666 C CA . LYS A 1 85 ? -1.857 -11.621 -14.266 1.00 70.25 85 LYS A CA 1
ATOM 667 C C . LYS A 1 85 ? -2.351 -12.216 -12.935 1.00 70.25 85 LYS A C 1
ATOM 669 O O . LYS A 1 85 ? -2.415 -13.434 -12.813 1.00 70.25 85 LYS A O 1
ATOM 674 N N . GLY A 1 86 ? -2.701 -11.375 -11.957 1.00 69.25 86 GLY A N 1
ATOM 675 C CA . GLY A 1 86 ? -3.170 -11.805 -10.642 1.00 69.25 86 GLY A CA 1
ATOM 676 C C . GLY A 1 86 ? -4.575 -12.406 -10.675 1.00 69.25 86 GLY A C 1
ATOM 677 O O . GLY A 1 86 ? -5.455 -11.956 -11.418 1.00 69.25 86 GLY A O 1
ATOM 678 N N . ASP A 1 87 ? -4.800 -13.412 -9.835 1.00 78.94 87 ASP A N 1
ATOM 679 C CA . ASP A 1 87 ? -6.081 -14.096 -9.722 1.00 78.94 87 ASP A CA 1
ATOM 680 C C . ASP A 1 87 ? -7.163 -13.215 -9.059 1.00 78.94 87 ASP A C 1
ATOM 682 O O . ASP A 1 87 ? -6.891 -12.257 -8.327 1.00 78.94 87 ASP A O 1
ATOM 686 N N . LYS A 1 88 ? -8.436 -13.541 -9.318 1.00 83.75 88 LYS A N 1
ATOM 687 C CA . LYS A 1 88 ? -9.582 -12.789 -8.779 1.00 83.75 88 LYS A CA 1
ATOM 688 C C . LYS A 1 88 ? -9.628 -12.811 -7.245 1.00 83.75 88 LYS A C 1
ATOM 690 O O . LYS A 1 88 ? -10.090 -11.841 -6.648 1.00 83.75 88 LYS A O 1
ATOM 695 N N . LEU A 1 89 ? -9.180 -13.897 -6.615 1.00 84.00 89 LEU A N 1
ATOM 696 C CA . LEU A 1 89 ? -9.207 -14.047 -5.163 1.00 84.00 89 LEU A CA 1
ATOM 697 C C . LEU A 1 89 ? -8.176 -13.124 -4.501 1.00 84.00 89 LEU A C 1
ATOM 699 O O . LEU A 1 89 ? -8.502 -12.500 -3.499 1.00 84.00 89 LEU A O 1
ATOM 703 N N . SER A 1 90 ? -6.988 -12.961 -5.076 1.00 80.88 90 SER A N 1
ATOM 704 C CA . SER A 1 90 ? -5.970 -12.014 -4.606 1.00 80.88 90 SER A CA 1
ATOM 705 C C . SER A 1 90 ? -6.467 -10.572 -4.666 1.00 80.88 90 SER A C 1
ATOM 707 O O . SER A 1 90 ? -6.318 -9.831 -3.698 1.00 80.88 90 SER A O 1
ATOM 709 N N . LYS A 1 91 ? -7.175 -10.194 -5.738 1.00 83.62 91 LYS A N 1
ATOM 710 C CA . LYS A 1 91 ? -7.821 -8.871 -5.833 1.00 83.62 91 LYS A CA 1
ATOM 711 C C . LYS A 1 91 ? -8.912 -8.678 -4.778 1.00 83.62 91 LYS A C 1
ATOM 713 O O . LYS A 1 91 ? -9.028 -7.597 -4.210 1.00 83.62 91 LYS A O 1
ATOM 718 N N . LEU A 1 92 ? -9.697 -9.722 -4.498 1.00 87.50 92 LEU A N 1
ATOM 719 C CA . LEU A 1 92 ? -10.718 -9.691 -3.448 1.00 87.50 92 LEU A CA 1
ATOM 720 C C . LEU A 1 92 ? -10.088 -9.560 -2.053 1.00 87.50 92 LEU A C 1
ATOM 722 O O . LEU A 1 92 ? -10.562 -8.768 -1.247 1.00 87.50 92 LEU A O 1
ATOM 726 N N . LYS A 1 93 ? -9.007 -10.301 -1.784 1.00 86.69 93 LYS A N 1
ATOM 727 C CA . LYS A 1 93 ? -8.245 -10.216 -0.530 1.00 86.69 93 LYS A CA 1
ATOM 728 C C . LYS A 1 93 ? -7.658 -8.826 -0.328 1.00 86.69 93 LYS A C 1
ATOM 730 O O . LYS A 1 93 ? -7.761 -8.287 0.765 1.00 86.69 93 LYS A O 1
ATOM 735 N N . PHE A 1 94 ? -7.095 -8.236 -1.380 1.00 86.56 94 PHE A N 1
ATOM 736 C CA . PHE A 1 94 ? -6.602 -6.867 -1.318 1.00 86.56 94 PHE A CA 1
ATOM 737 C C . PHE A 1 94 ? -7.732 -5.882 -0.992 1.00 86.56 94 PHE A C 1
ATOM 739 O O . PHE A 1 94 ? -7.605 -5.082 -0.073 1.00 86.56 94 PHE A O 1
ATOM 746 N N . ALA A 1 95 ? -8.872 -5.988 -1.683 1.00 88.50 95 ALA A N 1
ATOM 747 C CA . ALA A 1 95 ? -10.032 -5.148 -1.396 1.00 88.50 95 ALA A CA 1
ATOM 748 C C . ALA A 1 95 ? -10.542 -5.323 0.043 1.00 88.50 95 ALA A C 1
ATOM 750 O O . ALA A 1 95 ? -10.948 -4.344 0.653 1.00 88.50 95 ALA A O 1
ATOM 751 N N . PHE A 1 96 ? -10.496 -6.539 0.593 1.00 91.06 96 PHE A N 1
ATOM 752 C CA . PHE A 1 96 ? -10.863 -6.808 1.983 1.00 91.06 96 PHE A CA 1
ATOM 753 C C . PHE A 1 96 ? -9.927 -6.097 2.971 1.00 91.06 96 PHE A C 1
ATOM 755 O O . PHE A 1 96 ? -10.408 -5.409 3.863 1.00 91.06 96 PHE A O 1
ATOM 762 N N . ARG A 1 97 ? -8.608 -6.166 2.747 1.00 89.75 97 ARG A N 1
ATOM 763 C CA . ARG A 1 97 ? -7.586 -5.496 3.577 1.00 89.75 97 ARG A CA 1
ATOM 764 C C . ARG A 1 97 ? -7.686 -3.970 3.593 1.00 89.75 97 ARG A C 1
ATOM 766 O O . ARG A 1 97 ? -7.218 -3.324 4.519 1.00 89.75 97 ARG A O 1
ATOM 773 N N . ILE A 1 98 ? -8.305 -3.366 2.579 1.00 90.12 98 ILE A N 1
ATOM 774 C CA . ILE A 1 98 ? -8.592 -1.924 2.616 1.00 90.12 98 ILE A CA 1
ATOM 775 C C . ILE A 1 98 ? -9.546 -1.596 3.771 1.00 90.12 98 ILE A C 1
ATOM 777 O O . ILE A 1 98 ? -9.370 -0.557 4.408 1.00 90.12 98 ILE A O 1
ATOM 781 N N . TYR A 1 99 ? -10.512 -2.480 4.046 1.00 91.12 99 TYR A N 1
ATOM 782 C CA . TYR A 1 99 ? -11.498 -2.323 5.115 1.00 91.12 99 TYR A CA 1
ATOM 783 C C . TYR A 1 99 ? -11.027 -2.863 6.463 1.00 91.12 99 TYR A C 1
ATOM 785 O O . TYR A 1 99 ? -11.291 -2.217 7.463 1.00 91.12 99 TYR A O 1
ATOM 793 N N . ASP A 1 100 ? -10.364 -4.015 6.483 1.00 92.38 100 ASP A N 1
ATOM 794 C CA . ASP A 1 100 ? -9.795 -4.636 7.685 1.00 92.38 100 ASP A CA 1
ATOM 795 C C . ASP A 1 100 ? -8.552 -3.839 8.132 1.00 92.38 100 ASP A C 1
ATOM 797 O O . ASP A 1 100 ? -7.511 -3.860 7.471 1.00 92.38 100 ASP A O 1
ATOM 801 N N . MET A 1 101 ? -8.694 -3.020 9.177 1.00 87.44 101 MET A N 1
ATOM 802 C CA . MET A 1 101 ? -7.667 -2.070 9.615 1.00 87.44 101 MET A CA 1
ATOM 803 C C . MET A 1 101 ? -6.694 -2.670 10.612 1.00 87.44 101 MET A C 1
ATOM 805 O O . MET A 1 101 ? -5.518 -2.299 10.584 1.00 87.44 101 MET A O 1
ATOM 809 N N . ASP A 1 102 ? -7.163 -3.565 11.475 1.00 89.25 102 ASP A N 1
ATOM 810 C CA . ASP A 1 102 ? -6.324 -4.249 12.457 1.00 89.25 102 ASP A CA 1
ATOM 811 C C . ASP A 1 102 ? -5.751 -5.586 11.952 1.00 89.25 102 ASP A C 1
ATOM 813 O O . ASP A 1 102 ? -4.890 -6.171 12.614 1.00 89.25 102 ASP A O 1
ATOM 817 N N . ASN A 1 103 ? -6.122 -6.001 10.736 1.00 87.31 103 ASN A N 1
ATOM 818 C CA . ASN A 1 103 ? -5.709 -7.241 10.086 1.00 87.31 103 ASN A CA 1
ATOM 819 C C . ASN A 1 103 ? -6.135 -8.500 10.863 1.00 87.31 103 ASN A C 1
ATOM 821 O O . ASN A 1 103 ? -5.447 -9.528 10.797 1.00 87.31 103 ASN A O 1
ATOM 825 N N . ASP A 1 104 ? -7.256 -8.455 11.590 1.00 91.62 104 ASP A N 1
ATOM 826 C CA . ASP A 1 104 ? -7.797 -9.611 12.313 1.00 91.62 104 ASP A CA 1
ATOM 827 C C . ASP A 1 104 ? -8.522 -10.621 11.397 1.00 91.62 104 ASP A C 1
ATOM 829 O O . ASP A 1 104 ? -8.843 -11.743 11.814 1.00 91.62 104 ASP A O 1
ATOM 833 N N . GLY A 1 105 ? -8.714 -10.271 10.120 1.00 91.38 105 GLY A N 1
ATOM 834 C CA . GLY A 1 105 ? -9.393 -11.087 9.119 1.00 91.38 105 GLY A CA 1
ATOM 835 C C . GLY A 1 105 ? -10.912 -10.907 9.095 1.00 91.38 105 GLY A C 1
ATOM 836 O O . GLY A 1 105 ? -11.599 -11.629 8.361 1.00 91.38 105 GLY A O 1
ATOM 837 N N . PHE A 1 106 ? -11.444 -9.958 9.856 1.00 94.06 106 PHE A N 1
ATOM 838 C CA . PHE A 1 106 ? -12.840 -9.553 9.897 1.00 94.06 106 PHE A CA 1
ATOM 839 C C . PHE A 1 106 ? -12.968 -8.069 9.525 1.00 94.06 106 PHE A C 1
ATOM 841 O O . PHE A 1 106 ? -12.003 -7.332 9.416 1.00 94.06 106 PHE A O 1
ATOM 848 N N . ILE A 1 107 ? -14.193 -7.638 9.219 1.00 95.06 107 ILE A N 1
ATOM 849 C CA . ILE A 1 107 ? -14.494 -6.213 9.040 1.00 95.06 107 ILE A CA 1
ATOM 850 C C . ILE A 1 107 ? -15.521 -5.866 10.101 1.00 95.06 107 ILE A C 1
ATOM 852 O O . ILE A 1 107 ? -16.697 -6.243 10.005 1.00 95.06 107 ILE A O 1
ATOM 856 N N . SER A 1 108 ? -15.077 -5.165 11.132 1.00 95.12 108 SER A N 1
ATOM 857 C CA . SER A 1 108 ? -15.941 -4.660 12.184 1.00 95.12 108 SER A CA 1
ATOM 858 C C . SER A 1 108 ? -16.789 -3.483 11.691 1.00 95.12 108 SER A C 1
ATOM 860 O O . SER A 1 108 ? -16.506 -2.816 10.691 1.00 95.12 108 SER A O 1
ATOM 862 N N . ASN A 1 109 ? -17.865 -3.185 12.423 1.00 93.94 109 ASN A N 1
ATOM 863 C CA . ASN A 1 109 ? -18.700 -2.022 12.121 1.00 93.94 109 ASN A CA 1
ATOM 864 C C . ASN A 1 109 ? -17.912 -0.701 12.208 1.00 93.94 109 ASN A C 1
ATOM 866 O O . ASN A 1 109 ? -18.152 0.207 11.413 1.00 93.94 109 ASN A O 1
ATOM 870 N N . GLY A 1 110 ? -16.972 -0.613 13.156 1.00 94.00 110 GLY A N 1
ATOM 871 C CA . GLY A 1 110 ? -16.130 0.564 13.348 1.00 94.00 110 GLY A CA 1
ATOM 872 C C . GLY A 1 110 ? -15.195 0.801 12.167 1.00 94.00 110 GLY A C 1
ATOM 873 O O . GLY A 1 110 ? -15.131 1.919 11.660 1.00 94.00 110 GLY A O 1
ATOM 874 N N . GLU A 1 111 ? -14.536 -0.248 11.686 1.00 93.19 111 GLU A N 1
ATOM 875 C CA . GLU A 1 111 ? -13.631 -0.175 10.535 1.00 93.19 111 GLU A CA 1
ATOM 876 C C . GLU A 1 111 ? -14.369 0.179 9.248 1.00 93.19 111 GLU A C 1
ATOM 878 O O . GLU A 1 111 ? -13.981 1.111 8.541 1.00 93.19 111 GLU A O 1
ATOM 883 N N . LEU A 1 112 ? -15.504 -0.480 8.986 1.00 91.69 112 LEU A N 1
ATOM 884 C CA . LEU A 1 112 ? -16.335 -0.158 7.828 1.00 91.69 112 LEU A CA 1
ATOM 885 C C . LEU A 1 112 ? -16.761 1.316 7.843 1.00 91.69 112 LEU A C 1
ATOM 887 O O . LEU A 1 112 ? -16.701 1.990 6.815 1.00 91.69 112 LEU A O 1
ATOM 891 N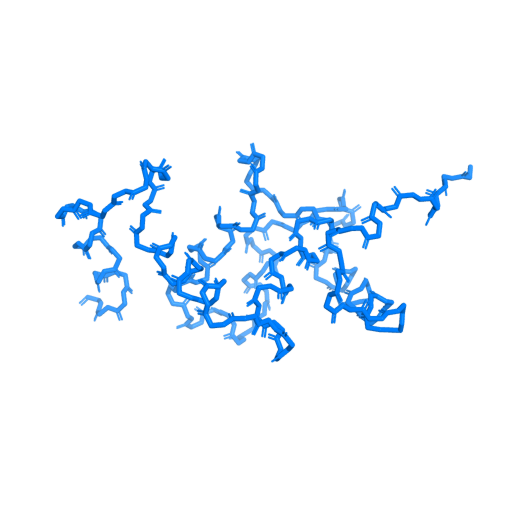 N . PHE A 1 113 ? -17.169 1.833 9.005 1.00 91.94 113 PHE A N 1
ATOM 892 C CA . PHE A 1 113 ? -17.534 3.239 9.152 1.00 91.94 113 PHE A CA 1
ATOM 893 C C . PHE A 1 113 ? -16.345 4.177 8.905 1.00 91.94 113 PHE A C 1
ATOM 895 O O . PHE A 1 113 ? -16.502 5.174 8.200 1.00 91.94 113 PHE A O 1
ATOM 902 N N . GLN A 1 114 ? -15.166 3.874 9.453 1.00 89.94 114 GLN A N 1
ATOM 903 C CA . GLN A 1 114 ? -13.969 4.700 9.275 1.00 89.94 114 GLN A CA 1
ATOM 904 C C . GLN A 1 114 ? -13.553 4.785 7.808 1.00 89.94 114 GLN A C 1
ATOM 906 O O . GLN A 1 114 ? -13.379 5.889 7.289 1.00 89.94 114 GLN A O 1
ATOM 911 N N . VAL A 1 115 ? -13.463 3.647 7.120 1.00 89.25 115 VAL A N 1
ATOM 912 C CA . VAL A 1 115 ? -13.048 3.605 5.713 1.00 89.25 115 VAL A CA 1
ATOM 913 C C . VAL A 1 115 ? -14.069 4.299 4.810 1.00 89.25 115 VAL A C 1
ATOM 915 O O . VAL A 1 115 ? -13.689 5.085 3.942 1.00 89.25 115 VAL A O 1
ATOM 918 N N . LEU A 1 116 ? -15.371 4.104 5.042 1.00 88.62 116 LEU A N 1
ATOM 919 C CA . LEU A 1 116 ? -16.407 4.827 4.294 1.00 88.62 116 LEU A CA 1
ATOM 920 C C . LEU A 1 116 ? -16.357 6.336 4.550 1.00 88.62 116 LEU A C 1
ATOM 922 O O . LEU A 1 116 ? -16.519 7.119 3.616 1.00 88.62 116 LEU A O 1
ATOM 926 N N . LYS A 1 117 ? -16.089 6.756 5.789 1.00 88.69 117 LYS A N 1
ATOM 927 C CA . LYS A 1 117 ? -15.927 8.173 6.125 1.00 88.69 117 LYS A CA 1
ATOM 928 C C . LYS A 1 117 ? -14.725 8.793 5.409 1.00 88.69 117 LYS A C 1
ATOM 930 O O . LYS A 1 117 ? -14.842 9.914 4.928 1.00 88.69 117 LYS A O 1
ATOM 935 N N . MET A 1 118 ? -13.613 8.065 5.270 1.00 85.94 118 MET A N 1
ATOM 936 C CA . MET A 1 118 ? -12.470 8.520 4.464 1.00 85.94 118 MET A CA 1
ATOM 937 C C . MET A 1 118 ? -12.856 8.732 2.992 1.00 85.94 118 MET A C 1
ATOM 939 O O . MET A 1 118 ? -12.409 9.697 2.382 1.00 85.94 118 MET A O 1
ATOM 943 N N . MET A 1 119 ? -13.701 7.865 2.421 1.00 81.56 119 MET A N 1
ATOM 944 C CA . MET A 1 119 ? -14.119 7.965 1.015 1.00 81.56 119 MET A CA 1
ATOM 945 C C . MET A 1 119 ? -15.151 9.069 0.742 1.00 81.56 119 MET A C 1
ATOM 947 O O . MET A 1 119 ? -15.166 9.613 -0.361 1.00 81.56 119 MET A O 1
ATOM 951 N N . VAL A 1 120 ? -16.051 9.346 1.690 1.00 76.81 120 VAL A N 1
ATOM 952 C CA . VAL A 1 120 ? -17.251 10.170 1.442 1.00 76.81 120 VAL A CA 1
ATOM 953 C C . VAL A 1 120 ? -17.134 11.596 1.996 1.00 76.81 120 VAL A C 1
ATOM 955 O O . VAL A 1 120 ? -17.778 12.484 1.439 1.00 76.81 120 VAL A O 1
ATOM 958 N N . GLY A 1 121 ? -16.271 11.837 2.991 1.00 56.94 121 GLY A N 1
ATOM 959 C CA . GLY A 1 121 ? -16.156 13.141 3.661 1.00 56.94 121 GLY A CA 1
ATOM 960 C C . GLY A 1 121 ? -17.278 13.387 4.661 1.00 56.94 121 GLY A C 1
ATOM 961 O O . GLY A 1 121 ? -18.441 13.540 4.231 1.00 56.94 121 GLY A O 1
#

pLDDT: mean 82.14, std 14.16, range [34.97, 95.12]

Radius of gyration: 15.42 Å; chains: 1; bounding box: 48×32×31 Å